Protein AF-X1MVK8-F1 (afdb_monomer)

Organism: NCBI:txid412755

Sequence (82 aa):
MEVCGTHTVAIFRNGIRSILPGRLKLLSGPGCPVCVTDQGYIDIVLQLSDRNDCLIATYGDMIRVPGKGGSLETKQPSANVR

pLDDT: mean 92.27, std 8.06, range [57.53, 97.94]

Radius of gyration: 17.75 Å; Cα contacts (8 Å, |Δi|>4): 89; chains: 1; bounding box: 32×20×52 Å

Secondary structure (DSSP, 8-state):
-B--HHHHHHHHHTTHHHHS-TT----B-S--TGGGS-HHHHHHHHHHTT-TT--B---TTGGG--BTTB-HHHHTTT--B-

Structure (mmCIF, N/CA/C/O backbone):
data_AF-X1MVK8-F1
#
_entry.id   AF-X1MVK8-F1
#
loop_
_atom_site.group_PDB
_atom_site.id
_atom_site.type_symbol
_atom_site.label_atom_id
_atom_site.label_alt_id
_atom_site.label_comp_id
_atom_site.label_asym_id
_atom_site.label_entity_id
_atom_site.label_seq_id
_atom_site.pdbx_PDB_ins_code
_atom_site.Cartn_x
_atom_site.Cartn_y
_atom_site.Cartn_z
_atom_site.occupancy
_atom_site.B_iso_or_equiv
_atom_site.auth_seq_id
_atom_site.auth_comp_id
_atom_site.auth_asym_id
_atom_site.auth_atom_id
_atom_site.pdbx_PDB_model_num
ATOM 1 N N . MET A 1 1 ? -15.954 -5.612 11.640 1.00 93.94 1 MET A N 1
ATOM 2 C CA . MET A 1 1 ? -14.737 -5.514 10.809 1.00 93.94 1 MET A CA 1
ATOM 3 C C . MET A 1 1 ? -15.016 -4.495 9.723 1.00 93.94 1 MET A C 1
ATOM 5 O O . MET A 1 1 ? -16.137 -4.483 9.234 1.00 93.94 1 MET A O 1
ATOM 9 N N . GLU A 1 2 ? -14.052 -3.649 9.381 1.00 96.56 2 GLU A N 1
ATOM 10 C CA . GLU A 1 2 ? -14.116 -2.748 8.221 1.00 96.56 2 GLU A CA 1
ATOM 11 C C . GLU A 1 2 ? -13.047 -3.136 7.189 1.00 96.56 2 GLU A C 1
ATOM 13 O O . GLU A 1 2 ? -12.094 -3.828 7.541 1.00 96.56 2 GLU A O 1
ATOM 18 N N . VAL A 1 3 ? -13.235 -2.748 5.926 1.00 97.12 3 VAL A N 1
ATOM 19 C CA . VAL A 1 3 ? -12.340 -3.063 4.792 1.00 97.12 3 VAL A CA 1
ATOM 20 C C . VAL A 1 3 ? -12.073 -1.823 3.932 1.00 97.12 3 VAL A C 1
ATOM 22 O O . VAL A 1 3 ? -12.033 -1.886 2.709 1.00 97.12 3 VAL A O 1
ATOM 25 N N . CYS A 1 4 ? -11.930 -0.662 4.562 1.00 97.56 4 CYS A N 1
ATOM 26 C CA . CYS A 1 4 ? -11.681 0.602 3.883 1.00 97.56 4 CYS A CA 1
ATOM 27 C C . CYS A 1 4 ? -10.622 1.393 4.649 1.00 97.56 4 CYS A C 1
ATOM 29 O O . CYS A 1 4 ? -10.870 1.836 5.771 1.00 97.56 4 CYS A O 1
ATOM 31 N N . GLY A 1 5 ? -9.474 1.659 4.018 1.00 95.75 5 GLY A N 1
ATOM 32 C CA . GLY A 1 5 ? -8.400 2.438 4.647 1.00 95.75 5 GLY A CA 1
ATOM 33 C C . GLY A 1 5 ? -8.871 3.792 5.199 1.00 95.75 5 GLY A C 1
ATOM 34 O O . GLY A 1 5 ? -8.441 4.213 6.273 1.00 95.75 5 GLY A O 1
ATOM 35 N N . THR A 1 6 ? -9.835 4.441 4.536 1.00 97.25 6 THR A N 1
A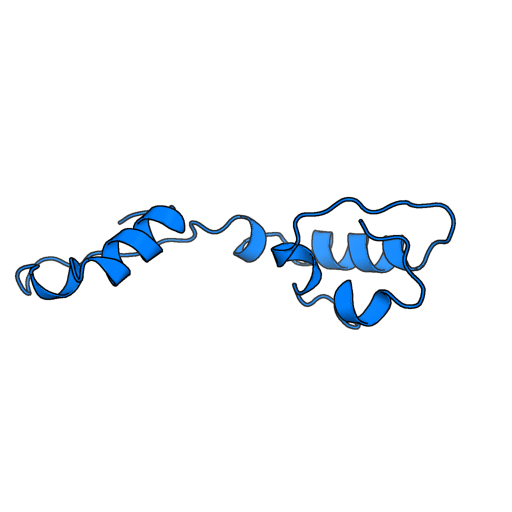TOM 36 C CA . THR A 1 6 ? -10.445 5.692 5.016 1.00 97.25 6 THR A CA 1
ATOM 37 C C . THR A 1 6 ? -11.172 5.510 6.349 1.00 97.25 6 THR A C 1
ATOM 39 O O . THR A 1 6 ? -11.034 6.352 7.239 1.00 97.25 6 THR A O 1
ATOM 42 N N . HIS A 1 7 ? -11.895 4.402 6.541 1.00 97.94 7 HIS A N 1
ATOM 43 C CA . HIS A 1 7 ? -12.487 4.075 7.838 1.00 97.94 7 HIS A CA 1
ATOM 44 C C . HIS A 1 7 ? -11.409 3.789 8.878 1.00 97.94 7 HIS A C 1
ATOM 46 O O . HIS A 1 7 ? -11.504 4.331 9.976 1.00 97.94 7 HIS A O 1
ATOM 52 N N . THR A 1 8 ? -10.366 3.018 8.545 1.00 96.62 8 THR A N 1
ATOM 53 C CA . THR A 1 8 ? -9.240 2.771 9.460 1.00 96.62 8 THR A CA 1
ATOM 54 C C . THR A 1 8 ? -8.661 4.087 9.995 1.00 96.62 8 THR A C 1
ATOM 56 O O . THR A 1 8 ? -8.498 4.251 11.208 1.00 96.62 8 THR A O 1
ATOM 59 N N . VAL A 1 9 ? -8.416 5.055 9.104 1.00 96.69 9 VAL A N 1
ATOM 60 C CA . VAL A 1 9 ? -7.890 6.384 9.452 1.00 96.69 9 VAL A CA 1
ATOM 61 C C . VAL A 1 9 ? -8.890 7.182 10.288 1.00 96.69 9 VAL A C 1
ATOM 63 O O . VAL A 1 9 ? -8.502 7.763 11.301 1.00 96.69 9 VAL A O 1
ATOM 66 N N . ALA A 1 10 ? -10.170 7.208 9.911 1.00 97.81 10 ALA A N 1
ATOM 67 C CA . ALA A 1 10 ? -11.200 7.929 10.657 1.00 97.81 10 ALA A CA 1
ATOM 68 C C . ALA A 1 10 ? -11.386 7.366 12.077 1.00 97.81 10 ALA A C 1
ATOM 70 O O . ALA A 1 10 ? -11.456 8.128 13.040 1.00 97.81 10 ALA A O 1
ATOM 71 N N . ILE A 1 11 ? -11.397 6.039 12.219 1.00 96.81 11 ILE A N 1
ATOM 72 C CA . ILE A 1 11 ? -11.473 5.325 13.499 1.00 96.81 11 ILE A CA 1
ATOM 73 C C . ILE A 1 11 ? -10.292 5.692 14.395 1.00 96.81 11 ILE A C 1
ATOM 75 O O . ILE A 1 11 ? -10.486 5.954 15.583 1.00 96.81 11 ILE A O 1
ATOM 79 N N . PHE A 1 12 ? -9.079 5.696 13.836 1.00 95.50 12 PHE A N 1
ATOM 80 C CA . PHE A 1 12 ? -7.867 6.036 14.574 1.00 95.50 12 PHE A CA 1
ATOM 81 C C . PHE A 1 12 ? -7.872 7.504 15.013 1.00 95.50 12 PHE A C 1
ATOM 83 O O . PHE A 1 12 ? -7.706 7.787 16.196 1.00 95.50 12 PHE A O 1
ATOM 90 N N . ARG A 1 13 ? -8.137 8.432 14.084 1.00 97.62 13 ARG A N 1
ATOM 91 C CA . ARG A 1 13 ? -8.144 9.881 14.350 1.00 97.62 13 ARG A CA 1
ATOM 92 C C . ARG A 1 13 ? -9.168 10.297 15.402 1.00 97.62 13 ARG A C 1
ATOM 94 O O . ARG A 1 13 ? -8.887 11.192 16.185 1.00 97.62 13 ARG A O 1
ATOM 101 N N . ASN A 1 14 ? -10.331 9.648 15.426 1.00 97.38 14 ASN A N 1
ATOM 102 C CA . ASN A 1 14 ? -11.389 9.943 16.395 1.00 97.38 14 ASN A CA 1
ATOM 103 C C . ASN A 1 14 ? -11.294 9.095 17.674 1.00 97.38 14 ASN A C 1
ATOM 105 O O . ASN A 1 14 ? -12.198 9.142 18.502 1.00 97.38 14 ASN A O 1
ATOM 109 N N . GLY A 1 15 ? -10.247 8.277 17.838 1.00 96.00 15 GLY A N 1
ATOM 110 C CA . GLY A 1 15 ? -10.063 7.462 19.040 1.00 96.00 15 GLY A CA 1
ATOM 111 C C . GLY A 1 15 ? -11.179 6.440 19.285 1.00 96.00 15 GLY A C 1
ATOM 112 O O . GLY A 1 15 ? -11.351 5.988 20.408 1.00 96.00 15 GLY A O 1
ATOM 113 N N . ILE A 1 16 ? -11.936 6.026 18.262 1.00 96.00 16 ILE A N 1
ATOM 114 C CA . ILE A 1 16 ? -13.135 5.184 18.450 1.00 96.00 16 ILE A CA 1
ATOM 115 C C . ILE A 1 16 ? -12.786 3.866 19.162 1.00 96.00 16 ILE A C 1
ATOM 117 O O . ILE A 1 16 ? -13.570 3.349 19.948 1.00 96.00 16 ILE A O 1
ATOM 121 N N . ARG A 1 17 ? -11.578 3.330 18.949 1.00 94.38 17 ARG A N 1
ATOM 122 C CA . ARG A 1 17 ? -11.120 2.098 19.614 1.00 94.38 17 ARG A CA 1
ATOM 123 C C . ARG A 1 17 ? -11.039 2.218 21.141 1.00 94.38 17 ARG A C 1
ATOM 125 O O . ARG A 1 17 ? -11.230 1.203 21.799 1.00 94.38 17 ARG A O 1
ATOM 132 N N . SER A 1 18 ? -10.756 3.400 21.698 1.00 94.56 18 SER A N 1
ATOM 133 C CA . SER A 1 18 ? -10.586 3.575 23.150 1.00 94.56 18 SER A CA 1
ATOM 134 C C . SER A 1 18 ? -11.908 3.703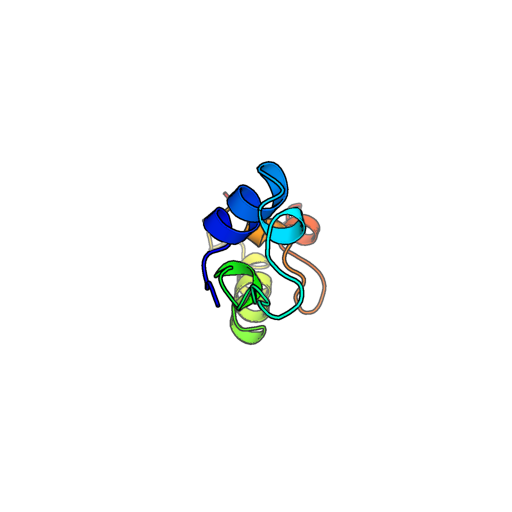 23.907 1.00 94.56 18 SER A C 1
ATOM 136 O O . SER A 1 18 ? -11.946 3.413 25.098 1.00 94.56 18 SER A O 1
ATOM 138 N N . ILE A 1 19 ? -12.990 4.093 23.226 1.00 96.25 19 ILE A N 1
ATOM 139 C CA . ILE A 1 19 ? -14.329 4.219 23.825 1.00 96.25 19 ILE A CA 1
ATOM 140 C C . ILE A 1 19 ? -15.145 2.923 23.746 1.00 96.25 19 ILE A C 1
ATOM 142 O O . ILE A 1 19 ? -16.213 2.823 24.351 1.00 96.25 19 ILE A O 1
ATOM 146 N N . LEU A 1 20 ? -14.676 1.931 22.983 1.00 95.44 20 LEU A N 1
ATOM 147 C CA . LEU A 1 20 ? -15.377 0.661 22.851 1.00 95.44 20 LEU A CA 1
ATOM 148 C C . LEU A 1 20 ? -15.255 -0.167 24.143 1.00 95.44 20 LEU A C 1
ATOM 150 O O . LEU A 1 20 ? -14.163 -0.291 24.700 1.00 95.44 20 LEU A O 1
ATOM 154 N N . PRO A 1 21 ? -16.348 -0.806 24.595 1.00 96.56 21 PRO A N 1
ATOM 155 C CA . PRO A 1 21 ? -16.300 -1.796 25.663 1.00 96.56 21 PRO A CA 1
ATOM 156 C C . PRO A 1 21 ? -15.281 -2.901 25.364 1.00 96.56 21 PRO A C 1
ATOM 158 O O . PRO A 1 21 ? -15.211 -3.383 24.237 1.00 96.56 21 PRO A O 1
ATOM 161 N N . GLY A 1 22 ? -14.574 -3.405 26.380 1.00 95.12 22 GLY A N 1
ATOM 162 C CA . GLY A 1 22 ? -13.520 -4.421 26.199 1.00 95.12 22 GLY A CA 1
ATOM 163 C C . GLY A 1 22 ? -13.974 -5.758 25.582 1.00 95.12 22 GLY A C 1
ATOM 164 O O . GLY A 1 22 ? -13.143 -6.549 25.142 1.00 95.12 22 GLY A O 1
ATOM 165 N N . ARG A 1 23 ? -15.289 -6.014 25.516 1.00 96.62 23 ARG A N 1
ATOM 166 C CA . ARG A 1 23 ? -15.878 -7.180 24.828 1.00 96.62 23 ARG A CA 1
ATOM 167 C C . ARG A 1 23 ? -16.077 -6.962 23.322 1.00 96.62 23 ARG A C 1
ATOM 169 O O . ARG A 1 23 ? -16.369 -7.920 22.614 1.00 96.62 23 ARG A O 1
ATOM 176 N N . LEU A 1 24 ? -15.928 -5.731 22.831 1.00 95.88 24 LEU A N 1
ATOM 177 C CA . LEU A 1 24 ? -16.051 -5.378 21.420 1.00 95.88 24 LEU A CA 1
ATOM 178 C C . LEU A 1 24 ? -14.671 -5.100 20.827 1.00 95.88 24 LEU A C 1
ATOM 180 O O . LEU A 1 24 ? -13.910 -4.272 21.318 1.00 95.88 24 LEU A O 1
ATOM 184 N N . LYS A 1 25 ? -14.363 -5.784 19.724 1.00 93.81 25 LYS A N 1
ATOM 185 C CA . LYS A 1 25 ? -13.136 -5.570 18.957 1.00 93.81 25 LYS A CA 1
ATOM 186 C C . LYS A 1 25 ? -13.477 -5.075 17.564 1.00 93.81 25 LYS A C 1
ATOM 188 O O . LYS A 1 25 ? -14.212 -5.723 16.821 1.00 93.81 25 LYS A O 1
ATOM 193 N N . LEU A 1 26 ? -12.881 -3.949 17.191 1.00 94.88 26 LEU A N 1
ATOM 194 C CA . LEU A 1 26 ? -12.954 -3.431 15.835 1.00 94.88 26 LEU A CA 1
ATOM 195 C C . LEU A 1 26 ? -11.750 -3.933 15.032 1.00 94.88 26 LEU A C 1
ATOM 197 O O . LEU A 1 26 ? -10.603 -3.582 15.312 1.00 94.88 26 LEU A O 1
ATOM 201 N N . LEU A 1 27 ? -12.017 -4.792 14.052 1.00 94.94 27 LEU A N 1
ATOM 202 C CA . LEU A 1 27 ? -11.003 -5.358 13.161 1.00 94.94 27 LEU A CA 1
ATOM 203 C C . LEU A 1 27 ? -10.909 -4.534 11.876 1.00 94.94 27 LEU A C 1
ATOM 205 O O . LEU A 1 27 ? -11.947 -4.192 11.306 1.00 94.94 27 LEU A O 1
ATOM 209 N N . SER A 1 28 ? -9.683 -4.272 11.427 1.00 95.19 28 SER A N 1
ATOM 210 C CA . SER A 1 28 ? -9.389 -3.668 10.124 1.00 95.19 28 SER A CA 1
ATOM 211 C C . SER A 1 28 ? -8.914 -4.772 9.189 1.00 95.19 28 SER A C 1
ATOM 213 O O . SER A 1 28 ? -7.943 -5.464 9.491 1.00 95.19 28 SER A O 1
ATOM 215 N N . GLY A 1 29 ? -9.660 -4.990 8.116 1.00 96.00 29 GLY A N 1
ATOM 216 C CA . GLY A 1 29 ? -9.334 -5.938 7.063 1.00 96.00 29 GLY A CA 1
ATOM 217 C C . GLY A 1 29 ? -8.491 -5.298 5.952 1.00 96.00 29 GLY A C 1
ATOM 218 O O . GLY A 1 29 ? -8.041 -4.158 6.085 1.00 96.00 29 GLY A O 1
ATOM 219 N N . PRO A 1 30 ? -8.281 -6.019 4.840 1.00 9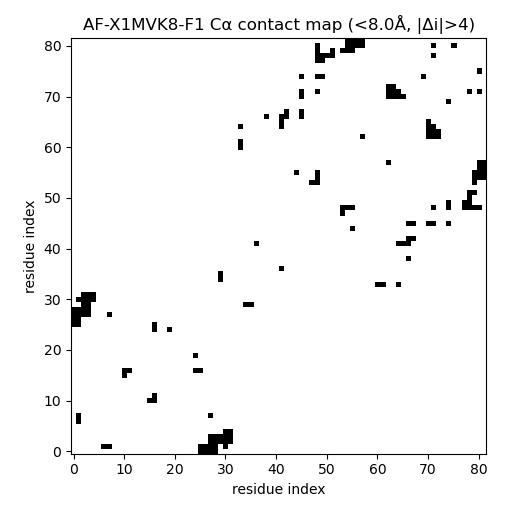6.25 30 PRO A N 1
ATOM 220 C CA . PRO A 1 30 ? -7.443 -5.583 3.724 1.00 96.25 30 PRO A CA 1
ATOM 221 C C . PRO A 1 30 ? -8.139 -4.516 2.857 1.00 96.25 30 PRO A C 1
ATOM 223 O O . PRO A 1 30 ? -8.575 -4.776 1.742 1.00 96.25 30 PR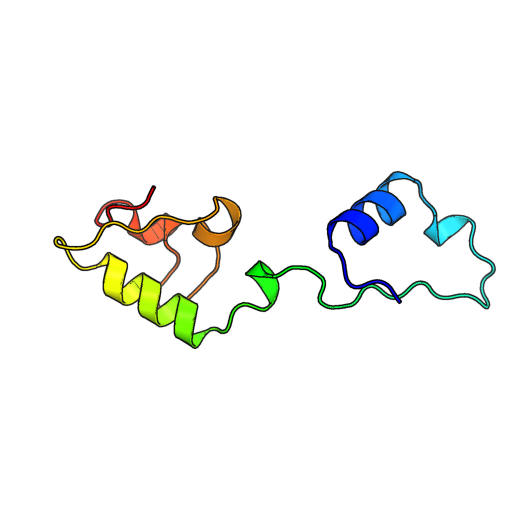O A O 1
ATOM 226 N N . GLY A 1 31 ? -8.274 -3.299 3.387 1.00 95.88 31 GLY A N 1
ATOM 227 C CA . GLY A 1 31 ? -9.001 -2.192 2.752 1.00 95.88 31 GLY A CA 1
ATOM 228 C C . GLY A 1 31 ? -8.170 -1.237 1.894 1.00 95.88 31 GLY A C 1
ATOM 229 O O . GLY A 1 31 ? -8.629 -0.133 1.603 1.00 95.88 31 GLY A O 1
ATOM 230 N N . CYS A 1 32 ? -6.937 -1.615 1.564 1.00 96.62 32 CYS A N 1
ATOM 231 C CA . CYS A 1 32 ? -5.987 -0.808 0.804 1.00 96.62 32 CYS A CA 1
ATOM 232 C C . CYS A 1 32 ? -5.687 -1.524 -0.523 1.00 96.62 32 CYS A C 1
ATOM 234 O O . CYS A 1 32 ? -4.989 -2.538 -0.488 1.00 96.62 32 CYS A O 1
ATOM 236 N N . PRO A 1 33 ? -6.182 -1.031 -1.677 1.00 96.12 33 PRO A N 1
ATOM 237 C CA . PRO A 1 33 ? -6.014 -1.714 -2.964 1.00 96.12 33 PRO A CA 1
ATOM 238 C C . PRO A 1 33 ? -4.540 -1.830 -3.377 1.00 96.12 33 PRO A C 1
ATOM 240 O O . PRO A 1 33 ? -4.116 -2.867 -3.877 1.00 96.12 33 PRO A O 1
ATOM 243 N N . VAL A 1 34 ? -3.736 -0.805 -3.086 1.00 97.00 34 VAL A N 1
ATOM 244 C CA . VAL A 1 34 ? -2.287 -0.809 -3.339 1.00 97.00 34 VAL A CA 1
ATOM 245 C C . VAL A 1 34 ? -1.592 -1.910 -2.537 1.00 97.00 34 VAL A C 1
ATOM 247 O O . VAL A 1 34 ? -0.819 -2.688 -3.081 1.00 97.00 34 VAL A O 1
ATOM 250 N N . CYS A 1 35 ? -1.934 -2.036 -1.255 1.00 95.12 35 CYS A N 1
ATOM 251 C CA . CYS A 1 35 ? -1.315 -2.984 -0.332 1.00 95.12 35 CYS A CA 1
ATOM 252 C C . CYS A 1 35 ? -1.617 -4.455 -0.666 1.00 95.12 35 CYS A C 1
ATOM 254 O O . CYS A 1 35 ? -0.908 -5.340 -0.200 1.00 95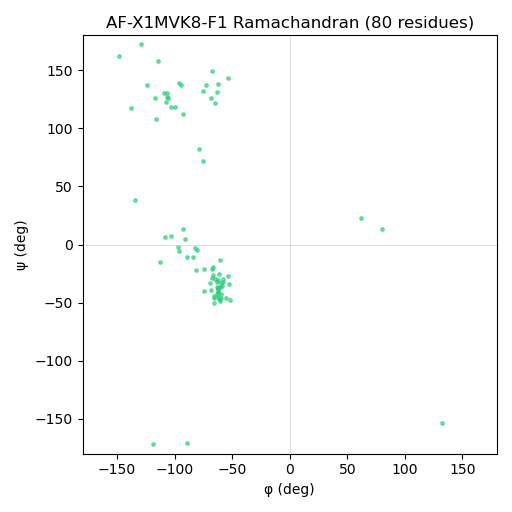.12 35 CYS A O 1
ATOM 256 N N . VAL A 1 36 ? -2.689 -4.714 -1.420 1.00 96.56 36 VAL A N 1
ATOM 257 C CA . VAL A 1 36 ? -3.096 -6.064 -1.848 1.00 96.56 36 VAL A CA 1
ATOM 258 C C . VAL A 1 36 ? -2.870 -6.309 -3.335 1.00 96.56 36 VAL A C 1
ATOM 260 O O . VAL A 1 36 ? -3.305 -7.334 -3.856 1.00 96.56 36 VAL A O 1
ATOM 263 N N . THR A 1 37 ? -2.226 -5.372 -4.032 1.00 96.94 37 THR A N 1
ATOM 264 C CA . THR A 1 37 ? -1.863 -5.568 -5.434 1.00 96.94 37 THR A CA 1
ATOM 265 C C . THR A 1 37 ? -0.879 -6.730 -5.530 1.00 96.94 37 THR A C 1
ATOM 267 O O . THR A 1 37 ? 0.085 -6.793 -4.769 1.00 96.94 37 THR A O 1
ATOM 270 N N . ASP A 1 38 ? -1.145 -7.669 -6.440 1.00 97.31 38 ASP A N 1
ATOM 271 C CA . ASP A 1 38 ? -0.320 -8.866 -6.579 1.00 97.31 38 ASP A CA 1
ATOM 272 C C . ASP A 1 38 ? 1.117 -8.509 -6.974 1.00 97.31 38 ASP A C 1
ATOM 274 O O . ASP A 1 38 ? 1.360 -7.662 -7.841 1.00 97.31 38 ASP A O 1
ATOM 278 N N . GLN A 1 39 ? 2.071 -9.201 -6.355 1.00 96.00 39 GLN A N 1
ATOM 279 C CA . GLN A 1 39 ? 3.493 -8.958 -6.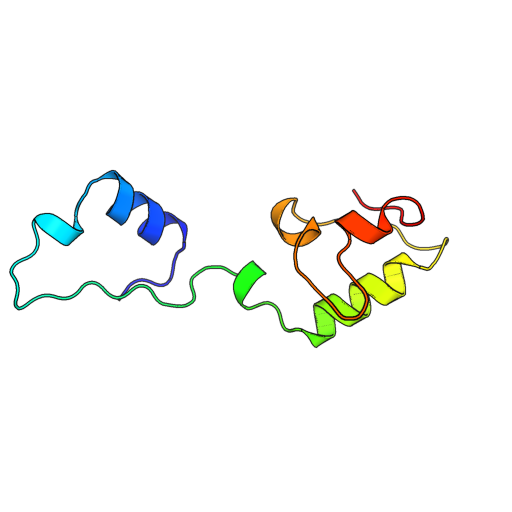556 1.00 96.00 39 GLN A CA 1
ATOM 280 C C . GLN A 1 39 ? 3.920 -9.144 -8.020 1.00 96.00 39 GLN A C 1
ATOM 282 O O . GLN A 1 39 ? 4.798 -8.431 -8.504 1.00 96.00 39 GLN A O 1
ATOM 287 N N . GLY A 1 40 ? 3.282 -10.066 -8.746 1.00 97.38 40 GLY A N 1
ATOM 288 C CA . GLY A 1 40 ? 3.532 -10.294 -10.164 1.00 97.38 40 GLY A CA 1
ATOM 289 C C . GLY A 1 40 ? 3.197 -9.076 -11.023 1.00 97.38 40 GLY A C 1
ATOM 290 O O . GLY A 1 40 ? 3.954 -8.763 -11.938 1.00 97.38 40 GLY A O 1
ATOM 291 N N . TYR A 1 41 ? 2.128 -8.334 -10.708 1.00 96.69 41 TYR A N 1
ATOM 292 C CA . TYR A 1 41 ? 1.800 -7.101 -11.434 1.00 96.69 41 TYR A CA 1
ATOM 293 C C . TYR A 1 41 ? 2.813 -5.987 -11.172 1.00 96.69 41 TYR A C 1
ATOM 295 O O . TYR A 1 41 ? 3.187 -5.280 -12.109 1.00 96.69 41 TYR A O 1
ATOM 303 N N . ILE A 1 42 ? 3.292 -5.860 -9.930 1.00 96.38 42 ILE A N 1
ATOM 304 C CA . ILE A 1 42 ? 4.353 -4.904 -9.587 1.00 96.38 42 ILE A CA 1
ATOM 305 C C . ILE A 1 42 ? 5.623 -5.229 -10.379 1.00 96.38 42 ILE A C 1
ATOM 307 O O . ILE A 1 42 ? 6.180 -4.354 -11.039 1.00 96.38 42 ILE A O 1
ATOM 311 N N . ASP A 1 43 ? 6.037 -6.498 -10.392 1.00 96.06 43 ASP A N 1
ATOM 312 C CA . ASP A 1 43 ? 7.214 -6.950 -11.137 1.00 96.06 43 ASP A CA 1
ATOM 313 C C . ASP A 1 43 ? 7.085 -6.680 -12.649 1.00 96.06 43 ASP A C 1
ATOM 315 O O . ASP A 1 43 ? 8.038 -6.213 -13.273 1.00 96.06 43 ASP A O 1
ATOM 319 N N . ILE A 1 44 ? 5.910 -6.930 -13.241 1.00 95.00 44 ILE A N 1
ATOM 320 C CA . ILE A 1 44 ? 5.643 -6.654 -14.662 1.00 95.00 44 ILE A CA 1
ATOM 321 C C . ILE A 1 44 ? 5.778 -5.157 -14.959 1.00 95.00 44 ILE A C 1
ATOM 323 O O . ILE A 1 44 ? 6.442 -4.783 -15.924 1.00 95.00 44 ILE A O 1
ATOM 327 N N . VAL A 1 45 ? 5.190 -4.288 -14.133 1.00 93.81 45 VAL A N 1
ATOM 328 C CA . VAL A 1 45 ? 5.284 -2.830 -14.311 1.00 93.81 45 VAL A CA 1
ATOM 329 C C . VAL A 1 45 ? 6.731 -2.344 -14.201 1.00 93.81 45 VAL A C 1
ATOM 331 O O . VAL A 1 45 ? 7.147 -1.507 -15.000 1.00 93.81 45 VAL A O 1
ATOM 334 N N . LEU A 1 46 ? 7.526 -2.903 -13.285 1.00 93.25 46 LEU A N 1
ATOM 335 C CA . LEU A 1 46 ? 8.953 -2.582 -13.177 1.00 93.25 46 LEU A CA 1
ATOM 336 C C . LEU A 1 46 ? 9.773 -3.067 -14.378 1.00 93.25 46 LEU A C 1
ATOM 338 O O . LEU A 1 46 ? 10.797 -2.468 -14.688 1.00 93.25 46 LEU A O 1
ATOM 342 N N . GLN A 1 47 ? 9.373 -4.146 -15.049 1.00 92.44 47 GLN A N 1
ATOM 343 C CA . GLN A 1 47 ? 10.014 -4.570 -16.299 1.00 92.44 47 GLN A CA 1
ATOM 344 C C . GLN A 1 47 ? 9.606 -3.667 -17.466 1.00 92.44 47 GLN A C 1
ATOM 346 O O . GLN A 1 47 ? 10.438 -3.299 -18.292 1.00 92.44 47 GLN A O 1
ATOM 351 N N . LEU A 1 48 ? 8.332 -3.269 -17.525 1.00 91.81 48 LEU A N 1
ATOM 352 C CA . LEU A 1 48 ? 7.843 -2.317 -18.523 1.00 91.81 48 LEU A CA 1
ATOM 353 C C . LEU A 1 48 ? 8.500 -0.942 -18.367 1.00 91.81 48 LEU A C 1
ATOM 355 O O . LEU A 1 48 ? 8.749 -0.280 -19.370 1.00 91.81 48 LEU A O 1
ATOM 359 N N . SER A 1 49 ? 8.833 -0.538 -17.137 1.00 91.25 49 SER A N 1
ATOM 360 C CA . SER A 1 49 ? 9.493 0.742 -16.862 1.00 91.25 49 SER A CA 1
ATOM 361 C C . SER A 1 49 ? 10.915 0.836 -17.416 1.00 91.25 49 SER A C 1
ATOM 363 O O . SER A 1 49 ? 11.422 1.939 -17.578 1.00 91.2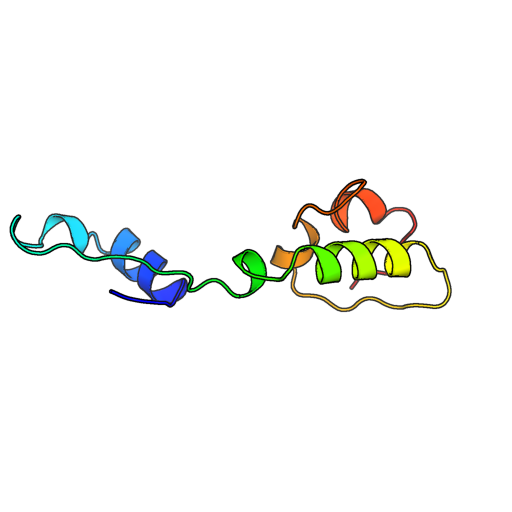5 49 SER A O 1
ATOM 365 N N . ASP A 1 50 ? 11.555 -0.300 -17.711 1.00 87.81 50 ASP A N 1
ATOM 366 C CA . ASP A 1 50 ? 12.892 -0.341 -18.321 1.00 87.81 50 ASP A CA 1
ATOM 367 C C . ASP A 1 50 ? 12.848 -0.118 -19.845 1.00 87.81 50 ASP A C 1
ATOM 369 O O . ASP A 1 50 ? 13.888 -0.057 -20.503 1.00 87.81 50 ASP A O 1
ATOM 373 N N . ARG A 1 51 ? 11.649 -0.017 -20.434 1.00 87.62 51 ARG A N 1
ATOM 374 C CA . ARG A 1 51 ? 11.462 0.204 -21.868 1.00 87.62 51 ARG A CA 1
ATOM 375 C C . ARG A 1 51 ? 11.247 1.684 -22.177 1.00 87.62 51 ARG A C 1
ATOM 377 O O . ARG A 1 51 ? 10.452 2.362 -21.535 1.00 87.62 51 ARG A O 1
ATOM 384 N N . ASN A 1 52 ? 11.866 2.153 -23.258 1.00 85.62 52 ASN A N 1
ATOM 385 C CA . ASN A 1 52 ? 11.760 3.547 -23.710 1.00 85.62 52 ASN A CA 1
ATOM 386 C C . ASN A 1 52 ? 10.490 3.845 -24.536 1.00 85.62 52 ASN A C 1
ATOM 388 O O . ASN A 1 52 ? 10.280 4.985 -24.943 1.00 85.62 52 ASN A O 1
ATOM 392 N N . ASP A 1 53 ? 9.660 2.836 -24.818 1.00 89.25 53 ASP A N 1
ATOM 393 C CA . ASP A 1 53 ? 8.449 2.933 -25.648 1.00 89.25 53 ASP A CA 1
ATOM 394 C C . ASP A 1 53 ? 7.144 2.954 -24.831 1.00 89.25 53 ASP A C 1
ATOM 396 O O . ASP A 1 53 ? 6.056 2.907 -25.403 1.00 89.25 53 ASP A O 1
ATOM 400 N N . CYS A 1 54 ? 7.240 3.038 -23.500 1.00 87.31 54 CYS A N 1
ATOM 401 C CA . CYS A 1 54 ? 6.103 2.953 -22.586 1.00 87.31 54 CYS A CA 1
ATOM 402 C C . CYS A 1 54 ? 6.010 4.190 -21.678 1.00 87.31 54 CYS A C 1
ATOM 404 O O . CYS A 1 54 ? 7.007 4.652 -21.127 1.00 87.31 54 CYS A O 1
ATOM 406 N N . LEU A 1 55 ? 4.790 4.703 -21.490 1.00 90.00 55 LEU A N 1
ATOM 407 C CA . LEU A 1 55 ? 4.461 5.693 -20.462 1.00 90.00 55 LEU A CA 1
ATOM 408 C C . LEU A 1 55 ? 3.652 4.999 -19.365 1.00 90.00 55 LEU A C 1
ATOM 410 O O . LEU A 1 55 ? 2.590 4.442 -19.644 1.00 90.00 55 LEU A O 1
ATOM 414 N N . ILE A 1 56 ? 4.131 5.058 -18.124 1.00 91.94 56 ILE A N 1
ATOM 415 C CA . ILE A 1 56 ? 3.446 4.474 -16.968 1.00 91.94 56 ILE A CA 1
ATOM 416 C C . ILE A 1 56 ? 2.704 5.588 -16.237 1.00 91.94 56 ILE A C 1
ATOM 418 O O . ILE A 1 56 ? 3.331 6.520 -15.746 1.00 91.94 56 ILE A O 1
ATOM 422 N N . ALA A 1 57 ? 1.381 5.474 -16.154 1.00 93.44 57 ALA A N 1
ATOM 423 C CA . ALA A 1 57 ? 0.544 6.347 -15.338 1.00 93.44 57 ALA A CA 1
ATOM 424 C C . ALA A 1 57 ? 0.089 5.583 -14.093 1.00 93.44 57 ALA A C 1
ATOM 426 O O . ALA A 1 57 ? -0.469 4.490 -14.213 1.00 93.44 57 ALA A O 1
ATOM 427 N N . THR A 1 58 ? 0.332 6.133 -12.906 1.00 93.50 58 THR A N 1
ATOM 428 C CA . THR A 1 58 ? 0.018 5.438 -11.652 1.00 93.50 58 THR A CA 1
ATOM 429 C C . THR A 1 58 ? -0.359 6.400 -10.528 1.00 93.50 58 THR A C 1
ATOM 431 O O . THR A 1 58 ? -0.072 7.591 -10.574 1.00 93.50 58 THR A O 1
ATOM 434 N N . TYR A 1 59 ? -0.996 5.884 -9.476 1.00 94.62 59 TYR A N 1
ATOM 435 C CA . TYR A 1 59 ? -1.161 6.640 -8.238 1.00 94.62 59 TYR A CA 1
ATOM 436 C C . TYR A 1 59 ? 0.187 6.849 -7.538 1.00 94.62 59 TYR A C 1
ATOM 438 O O . TYR A 1 59 ? 1.087 6.010 -7.623 1.00 94.62 59 TYR A O 1
ATOM 446 N N . GLY A 1 60 ? 0.322 7.969 -6.823 1.00 93.31 60 GLY A N 1
ATOM 447 C CA . GLY A 1 60 ? 1.584 8.347 -6.181 1.00 93.31 60 GLY A CA 1
ATOM 448 C C . GLY A 1 60 ? 2.036 7.392 -5.071 1.00 93.31 60 GLY A C 1
ATOM 449 O O . GLY A 1 60 ? 3.232 7.218 -4.857 1.00 93.31 60 GLY A O 1
ATOM 450 N N . ASP A 1 61 ? 1.101 6.736 -4.386 1.00 94.94 61 ASP A N 1
ATOM 451 C CA . ASP A 1 61 ? 1.396 5.716 -3.374 1.00 94.94 61 ASP A CA 1
ATOM 452 C C . ASP A 1 61 ? 1.984 4.432 -3.983 1.00 94.94 61 ASP A C 1
ATOM 454 O O . ASP A 1 61 ? 2.877 3.820 -3.395 1.00 94.94 61 ASP A O 1
ATOM 458 N N . MET A 1 62 ? 1.563 4.073 -5.196 1.00 95.19 62 MET A N 1
ATOM 459 C CA . MET A 1 62 ? 2.067 2.915 -5.935 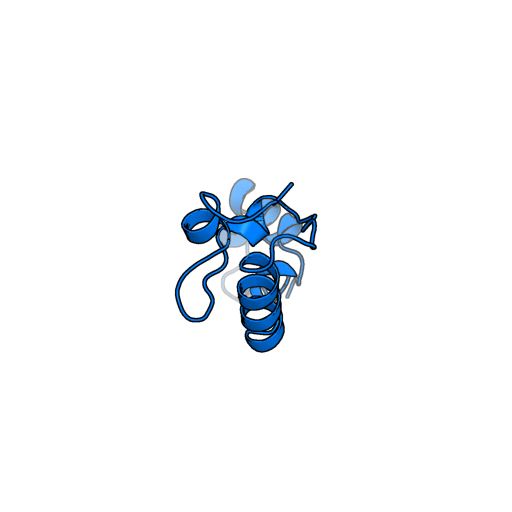1.00 95.19 62 MET A CA 1
A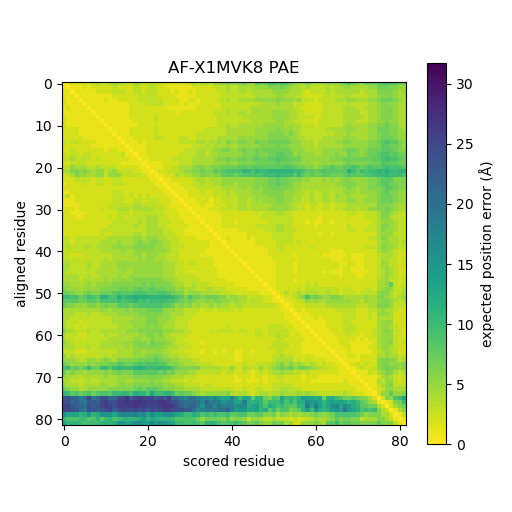TOM 460 C C . MET A 1 62 ? 3.538 3.064 -6.360 1.00 95.19 62 MET A C 1
ATOM 462 O O . MET A 1 62 ? 4.245 2.068 -6.482 1.00 95.19 62 MET A O 1
ATOM 466 N N . ILE A 1 63 ? 4.043 4.293 -6.533 1.00 93.94 63 ILE A N 1
ATOM 467 C CA . ILE A 1 63 ? 5.428 4.554 -6.980 1.00 93.94 63 ILE A CA 1
ATOM 468 C C . ILE A 1 63 ? 6.466 3.913 -6.041 1.00 93.94 63 ILE A C 1
ATOM 470 O O . ILE A 1 63 ? 7.556 3.520 -6.464 1.00 93.94 63 ILE A O 1
ATOM 474 N N . ARG A 1 64 ? 6.116 3.785 -4.758 1.00 94.12 64 ARG A N 1
ATOM 475 C CA . ARG A 1 64 ? 7.001 3.293 -3.696 1.00 94.12 64 ARG A CA 1
ATOM 476 C C . ARG A 1 64 ? 6.816 1.818 -3.373 1.00 94.12 64 ARG A C 1
ATOM 478 O O . ARG A 1 64 ? 7.527 1.302 -2.513 1.00 94.12 64 ARG A O 1
ATOM 485 N N . VAL A 1 65 ? 5.875 1.139 -4.026 1.00 96.56 65 VAL A N 1
ATOM 486 C CA . VAL A 1 65 ? 5.615 -0.275 -3.750 1.00 96.56 65 VAL A CA 1
ATOM 487 C C . VAL A 1 65 ? 6.817 -1.104 -4.214 1.00 96.56 65 VAL A C 1
ATOM 489 O O . VAL A 1 65 ? 7.250 -0.964 -5.361 1.00 96.56 65 VAL A O 1
ATOM 492 N N . PRO A 1 66 ? 7.401 -1.936 -3.333 1.00 95.44 66 PRO A N 1
ATOM 493 C CA . PRO A 1 66 ? 8.579 -2.715 -3.671 1.00 95.44 66 PRO A CA 1
ATOM 494 C C . PRO A 1 66 ? 8.221 -3.900 -4.571 1.00 95.44 66 PRO A C 1
ATOM 496 O O . PRO A 1 66 ? 7.320 -4.685 -4.276 1.00 95.44 66 PRO A O 1
ATOM 499 N N . GLY A 1 67 ? 8.986 -4.055 -5.644 1.00 94.62 67 GLY A N 1
ATOM 500 C CA . GLY A 1 67 ? 9.024 -5.222 -6.513 1.00 94.62 67 GLY A CA 1
ATOM 501 C C . GLY A 1 67 ? 10.402 -5.877 -6.538 1.00 94.62 67 GLY A C 1
ATOM 502 O O . GLY A 1 67 ? 11.319 -5.520 -5.789 1.00 94.62 67 GLY A O 1
ATOM 503 N N . LYS A 1 68 ? 10.576 -6.849 -7.431 1.00 92.00 68 LYS A N 1
ATOM 504 C CA . LYS A 1 68 ? 11.894 -7.423 -7.705 1.00 92.00 68 LYS A CA 1
ATOM 505 C C . LYS A 1 68 ? 12.803 -6.362 -8.320 1.00 92.00 68 LYS A C 1
ATOM 507 O O . LYS A 1 68 ? 12.513 -5.807 -9.374 1.00 92.00 68 LYS A O 1
ATOM 512 N N . GLY A 1 69 ? 13.933 -6.112 -7.662 1.00 87.69 69 GLY A N 1
ATOM 513 C CA . GLY A 1 69 ? 14.943 -5.171 -8.148 1.00 87.69 69 GLY A CA 1
ATOM 514 C C . GLY A 1 69 ? 14.643 -3.694 -7.872 1.00 87.69 69 GLY A C 1
ATOM 515 O O . GLY A 1 69 ? 15.320 -2.850 -8.447 1.00 87.69 69 GLY A O 1
ATOM 516 N N . GLY A 1 70 ? 13.673 -3.373 -7.006 1.00 92.94 70 GLY A N 1
ATOM 517 C CA . GLY A 1 70 ? 13.419 -2.005 -6.543 1.00 92.94 70 GLY A CA 1
ATOM 518 C C . GLY A 1 70 ? 11.948 -1.606 -6.618 1.00 92.94 70 GLY A C 1
ATOM 519 O O . GLY A 1 70 ? 11.060 -2.445 -6.546 1.00 92.94 70 GLY A O 1
ATOM 520 N N . SER A 1 71 ? 11.693 -0.313 -6.754 1.00 94.50 71 SER A N 1
ATOM 521 C CA . SER A 1 71 ? 10.377 0.293 -6.981 1.00 94.50 71 SER A CA 1
ATOM 522 C C . SER A 1 71 ? 10.433 1.250 -8.176 1.00 94.50 71 SER A C 1
ATOM 524 O O . SER A 1 71 ? 11.517 1.562 -8.684 1.00 94.50 71 SER A O 1
ATOM 526 N N . LEU A 1 72 ? 9.278 1.764 -8.611 1.00 92.81 72 LEU A N 1
ATOM 527 C CA . LEU A 1 72 ? 9.243 2.793 -9.652 1.00 92.81 72 LEU A CA 1
ATOM 528 C C . LEU A 1 72 ? 10.028 4.040 -9.219 1.00 92.81 72 LEU A C 1
ATOM 530 O O . LEU A 1 72 ? 10.725 4.616 -10.046 1.00 92.81 72 LEU A O 1
ATOM 534 N N . GLU A 1 73 ? 10.004 4.397 -7.929 1.00 92.38 73 GLU A N 1
ATOM 535 C CA . GLU A 1 73 ? 10.820 5.484 -7.359 1.00 92.38 73 GLU A CA 1
ATOM 536 C C . GLU A 1 73 ? 12.315 5.281 -7.637 1.00 92.38 73 GLU A C 1
ATOM 538 O O . GLU A 1 73 ? 12.999 6.193 -8.093 1.00 92.38 73 GLU A O 1
ATOM 543 N N . THR A 1 74 ? 12.826 4.066 -7.426 1.00 90.94 74 THR A N 1
ATOM 544 C CA . THR A 1 74 ? 14.251 3.766 -7.644 1.00 90.94 74 THR A CA 1
ATOM 545 C C . THR A 1 74 ? 14.634 3.672 -9.123 1.00 90.94 74 THR A C 1
ATOM 547 O O . THR A 1 74 ? 15.805 3.831 -9.460 1.00 90.94 74 THR A O 1
ATOM 550 N N . LYS A 1 75 ? 13.656 3.437 -10.008 1.00 84.00 75 LYS A N 1
ATOM 551 C CA . LYS A 1 75 ? 13.840 3.319 -11.463 1.00 84.00 75 LYS A CA 1
ATOM 552 C C . LYS A 1 75 ? 13.556 4.614 -12.238 1.00 84.00 75 LYS A C 1
ATOM 554 O O . LYS A 1 75 ? 13.821 4.676 -13.436 1.00 84.00 75 LYS A O 1
ATOM 559 N N . GLN A 1 76 ? 13.068 5.669 -11.580 1.00 67.25 76 GLN A N 1
ATOM 560 C CA . GLN A 1 76 ? 12.722 6.950 -12.215 1.00 67.25 76 GLN A CA 1
ATOM 561 C C . GLN A 1 76 ? 13.822 7.629 -13.057 1.00 67.25 76 GLN A C 1
ATOM 563 O O . GLN A 1 76 ? 13.446 8.333 -13.991 1.00 67.25 76 GLN A O 1
ATOM 568 N N . PRO A 1 77 ? 15.143 7.441 -12.837 1.00 59.25 77 PRO A N 1
ATOM 569 C CA . PRO A 1 77 ? 16.137 8.021 -13.743 1.00 59.25 77 PRO A CA 1
ATOM 570 C C . PRO A 1 77 ? 16.031 7.505 -15.189 1.00 59.25 77 PRO A C 1
ATOM 572 O O . PRO A 1 77 ? 16.444 8.205 -16.109 1.00 59.25 77 PRO A O 1
ATOM 575 N N . SER A 1 78 ? 15.487 6.298 -15.392 1.00 57.53 78 SER A N 1
ATOM 576 C CA . SER A 1 78 ? 15.339 5.647 -16.702 1.00 57.53 78 SER A CA 1
ATOM 577 C C . SER A 1 78 ? 13.888 5.491 -17.169 1.00 57.53 78 SER A C 1
ATOM 579 O O . SER A 1 78 ? 13.667 5.229 -18.347 1.00 57.53 78 SER A O 1
ATOM 581 N N . ALA A 1 79 ? 12.902 5.646 -16.280 1.00 62.09 79 ALA A N 1
ATOM 582 C CA . ALA A 1 79 ? 11.505 5.314 -16.554 1.00 62.09 79 ALA A CA 1
ATOM 583 C C . ALA A 1 79 ? 10.609 6.551 -16.742 1.00 62.09 79 ALA A C 1
ATOM 585 O O . ALA A 1 79 ? 10.560 7.443 -15.895 1.00 62.09 79 ALA A O 1
ATOM 586 N N . ASN A 1 80 ? 9.817 6.568 -17.819 1.00 76.88 80 ASN A N 1
ATOM 587 C CA . ASN A 1 80 ? 8.789 7.583 -18.066 1.00 76.88 80 ASN A CA 1
ATOM 588 C C . ASN A 1 80 ? 7.532 7.286 -17.220 1.00 76.88 80 ASN A C 1
ATOM 590 O O . ASN A 1 80 ? 6.582 6.658 -17.694 1.00 76.88 80 ASN A O 1
ATOM 594 N N . VAL A 1 81 ? 7.556 7.689 -15.945 1.00 84.19 81 VAL A N 1
ATOM 595 C CA . VAL A 1 81 ? 6.471 7.493 -14.962 1.00 84.19 81 VAL A CA 1
ATOM 596 C C . VAL A 1 81 ? 5.802 8.836 -14.649 1.00 84.19 81 VAL A C 1
ATOM 598 O O . VAL A 1 81 ? 6.500 9.810 -14.363 1.00 84.19 81 VAL A O 1
ATOM 601 N N . ARG A 1 82 ? 4.465 8.894 -14.700 1.00 78.75 82 ARG A N 1
ATOM 602 C CA . ARG A 1 82 ? 3.643 10.080 -14.398 1.00 78.75 82 ARG A CA 1
ATOM 603 C C . ARG A 1 82 ? 2.585 9.811 -13.337 1.00 78.75 82 ARG A C 1
ATOM 605 O O . ARG A 1 82 ? 1.993 8.706 -13.350 1.00 78.75 82 ARG A O 1
#

Foldseek 3Di:
DDQAVVVVVVCVVVVVQVPDDPVDDDDYDNNDCLVPPDLVVQQVVVVVQQDPVDAAEDDPVQQQDAHVPGGVVVSVVRGNYD

Solvent-accessible surface area (backbone atoms only — not comparable to full-atom values): 5058 Å² total; per-residue (Å²): 109,48,59,41,50,70,56,56,50,52,39,57,78,67,46,49,76,78,76,47,57,93,90,59,80,87,45,78,54,92,26,44,72,75,83,67,53,56,64,68,58,47,36,50,53,58,57,49,35,74,37,92,90,48,77,46,78,63,61,79,76,58,33,68,48,79,36,83,95,44,27,54,63,77,42,45,94,70,24,56,68,84

InterPro domains:
  IPR002780 Hydrogenase formation HypD protein [PF01924] (1-76)
  IPR002780 Hydrogenase formation HypD protein [PTHR30149] (1-81)
  IPR042243 HypD, domain 1 [G3DSA:3.40.50.11750] (1-66)

Mean predicted aligned error: 4.26 Å